Protein AF-A0A194Q8R7-F1 (afdb_monomer_lite)

Organism: Papilio xuthus (NCBI:txid66420)

pLDDT: mean 75.35, std 19.11, range [24.59, 94.5]

Radius of gyration: 17.61 Å; chains: 1; bounding box: 40×45×40 Å

InterPro domains:
  IPR001173 Glycosyltransferase 2-like [PF13632] (68-132)
  IPR027389 Beta-1,4-mannosyltransferase Bre-3/Egh [PTHR16779] (1-140)

Structure (mmCIF, N/CA/C/O backbone):
data_AF-A0A194Q8R7-F1
#
_entry.id   AF-A0A194Q8R7-F1
#
loop_
_atom_site.group_PDB
_atom_site.id
_atom_site.type_symbol
_atom_site.label_atom_id
_atom_site.label_alt_id
_atom_site.label_comp_id
_atom_site.label_asym_id
_atom_site.label_entity_id
_atom_site.label_seq_id
_atom_site.pdbx_PDB_ins_code
_atom_site.Cartn_x
_atom_site.Cartn_y
_atom_site.Cartn_z
_atom_site.occupancy
_atom_site.B_iso_or_equiv
_atom_site.auth_seq_id
_atom_site.auth_comp_id
_atom_site.auth_asym_id
_atom_site.auth_atom_id
_atom_site.pdbx_PDB_model_num
ATOM 1 N N . MET A 1 1 ? -7.062 0.663 -11.250 1.00 71.50 1 MET A N 1
ATOM 2 C CA . MET A 1 1 ? -7.832 -0.604 -11.233 1.00 71.50 1 MET A CA 1
ATOM 3 C C . MET A 1 1 ? -7.463 -1.510 -12.403 1.00 71.50 1 MET A C 1
ATOM 5 O O . MET A 1 1 ? -7.301 -2.697 -12.159 1.00 71.50 1 MET A O 1
ATOM 9 N N . ASN A 1 2 ? -7.289 -0.966 -13.615 1.00 83.25 2 ASN A N 1
ATOM 10 C CA . ASN A 1 2 ? -6.877 -1.727 -14.805 1.00 83.25 2 ASN A CA 1
ATOM 11 C C . ASN A 1 2 ? -5.644 -2.597 -14.540 1.00 83.25 2 ASN A C 1
ATOM 13 O O . ASN A 1 2 ? -5.758 -3.801 -14.675 1.00 83.25 2 ASN A O 1
ATOM 17 N N . THR A 1 3 ? -4.579 -2.046 -13.944 1.00 85.88 3 THR A N 1
ATOM 18 C CA . THR A 1 3 ? -3.357 -2.793 -13.582 1.00 85.88 3 THR A CA 1
ATOM 19 C C . THR A 1 3 ? -3.616 -4.129 -12.873 1.00 85.88 3 THR A C 1
ATOM 21 O O . THR A 1 3 ? -2.957 -5.123 -13.151 1.00 85.88 3 THR A O 1
ATOM 24 N N . CYS A 1 4 ? -4.584 -4.180 -11.952 1.00 85.62 4 CYS A N 1
ATOM 25 C CA . CYS A 1 4 ? -4.937 -5.406 -11.238 1.00 85.62 4 CYS A CA 1
ATOM 26 C C . CYS A 1 4 ? -5.648 -6.419 -12.146 1.00 85.62 4 CYS A C 1
ATOM 28 O O . CYS A 1 4 ? -5.374 -7.614 -12.084 1.00 85.62 4 CYS A O 1
ATOM 30 N N . VAL A 1 5 ? -6.565 -5.934 -12.984 1.00 86.81 5 VAL A N 1
ATOM 31 C CA . VAL A 1 5 ? -7.329 -6.749 -13.937 1.00 86.81 5 VAL A CA 1
ATOM 32 C C . VAL A 1 5 ? -6.427 -7.259 -15.062 1.00 86.81 5 VAL A C 1
ATOM 34 O O . VAL A 1 5 ? -6.519 -8.428 -15.418 1.00 86.81 5 VAL A O 1
ATOM 37 N N . ASP A 1 6 ? -5.515 -6.422 -15.554 1.00 88.75 6 ASP A N 1
ATOM 38 C CA . ASP A 1 6 ? -4.578 -6.724 -16.642 1.00 88.75 6 ASP A CA 1
ATOM 39 C C . ASP A 1 6 ? -3.570 -7.814 -16.237 1.00 88.75 6 ASP A C 1
ATOM 41 O O . ASP A 1 6 ? -3.147 -8.628 -17.055 1.00 88.75 6 ASP A O 1
ATOM 45 N N . VAL A 1 7 ? -3.237 -7.892 -14.944 1.00 85.62 7 VAL A N 1
ATOM 46 C CA . VAL A 1 7 ? -2.416 -8.970 -14.363 1.00 85.62 7 VAL A CA 1
ATOM 47 C C . VAL A 1 7 ? -3.237 -10.245 -14.078 1.00 85.62 7 VAL A C 1
ATOM 49 O O . VAL A 1 7 ? -2.673 -11.272 -13.710 1.00 85.62 7 VAL A O 1
ATOM 52 N N . GLY A 1 8 ? -4.557 -10.221 -14.295 1.00 84.25 8 GLY A N 1
ATOM 53 C CA . GLY A 1 8 ? -5.448 -11.373 -14.123 1.00 84.25 8 GLY A CA 1
ATOM 54 C C . GLY A 1 8 ? -6.002 -11.541 -12.706 1.00 84.25 8 GLY A C 1
ATOM 55 O O . GLY A 1 8 ? -6.468 -12.622 -12.353 1.00 84.25 8 GLY A O 1
ATOM 56 N N . MET A 1 9 ? -5.960 -10.501 -11.868 1.00 84.44 9 MET A N 1
ATOM 57 C CA . MET A 1 9 ? -6.501 -10.578 -10.512 1.00 84.44 9 MET A CA 1
ATOM 58 C C . MET A 1 9 ? -8.032 -10.453 -10.530 1.00 84.44 9 MET A C 1
ATOM 60 O O . MET A 1 9 ? -8.597 -9.406 -10.855 1.00 84.44 9 MET A O 1
ATOM 64 N N . GLU A 1 10 ? -8.723 -11.527 -10.152 1.00 82.69 10 GLU A N 1
ATOM 65 C CA . GLU A 1 10 ? -10.192 -11.580 -10.172 1.00 82.69 10 GLU A CA 1
ATOM 66 C C . GLU A 1 10 ? -10.820 -11.151 -8.839 1.00 82.69 10 GLU A C 1
ATOM 68 O O . GLU A 1 10 ? -11.842 -10.446 -8.822 1.00 82.69 10 GLU A O 1
ATOM 73 N N . ASN A 1 11 ? -10.158 -11.528 -7.744 1.00 84.56 11 ASN A N 1
ATOM 74 C CA . ASN A 1 11 ? -10.648 -11.427 -6.379 1.00 84.56 11 ASN A CA 1
ATOM 75 C C . ASN A 1 11 ? -9.882 -10.374 -5.581 1.00 84.56 11 ASN A C 1
ATOM 77 O O . ASN A 1 11 ? -8.953 -10.675 -4.830 1.00 84.56 11 ASN A O 1
ATOM 81 N N . PHE A 1 12 ? -10.289 -9.121 -5.756 1.00 87.94 12 PHE A N 1
ATOM 82 C CA . PHE A 1 12 ? -9.724 -8.016 -5.002 1.00 87.94 12 PHE A CA 1
ATOM 83 C C . PHE A 1 12 ? -10.737 -6.927 -4.696 1.00 87.94 12 PHE A C 1
ATOM 85 O O . PHE A 1 12 ? -11.724 -6.738 -5.416 1.00 87.94 12 PHE A O 1
ATOM 92 N N . MET A 1 13 ? -10.432 -6.170 -3.648 1.00 88.50 13 MET A N 1
ATOM 93 C CA . MET A 1 13 ? -11.155 -4.970 -3.258 1.00 88.50 13 MET A CA 1
ATOM 94 C C . MET A 1 13 ? -10.165 -3.846 -2.978 1.00 88.50 13 MET A C 1
ATOM 96 O O . MET A 1 13 ? -9.071 -4.104 -2.492 1.00 88.50 13 MET A O 1
ATOM 100 N N . ILE A 1 14 ? -10.547 -2.616 -3.298 1.00 89.56 14 ILE A N 1
ATOM 101 C CA . ILE A 1 14 ? -9.824 -1.400 -2.942 1.00 89.56 14 ILE A CA 1
ATOM 102 C C . ILE A 1 14 ? -10.677 -0.655 -1.920 1.00 89.56 14 ILE A C 1
ATOM 104 O O . ILE A 1 14 ? -11.761 -0.175 -2.248 1.00 89.56 14 ILE A O 1
ATOM 108 N N . GLU A 1 15 ? -10.204 -0.564 -0.686 1.00 89.31 15 GLU A N 1
ATOM 109 C CA . GLU A 1 15 ? -10.807 0.282 0.335 1.00 89.31 15 GLU A CA 1
ATOM 110 C C . GLU A 1 15 ? -10.061 1.608 0.397 1.00 89.31 15 GLU A C 1
ATOM 112 O O . GLU A 1 15 ? -8.843 1.626 0.521 1.00 89.31 15 GLU A O 1
ATOM 117 N N . VAL A 1 16 ? -10.796 2.708 0.316 1.00 90.62 16 VAL A N 1
ATOM 118 C CA . VAL A 1 16 ? -10.297 4.069 0.477 1.00 90.6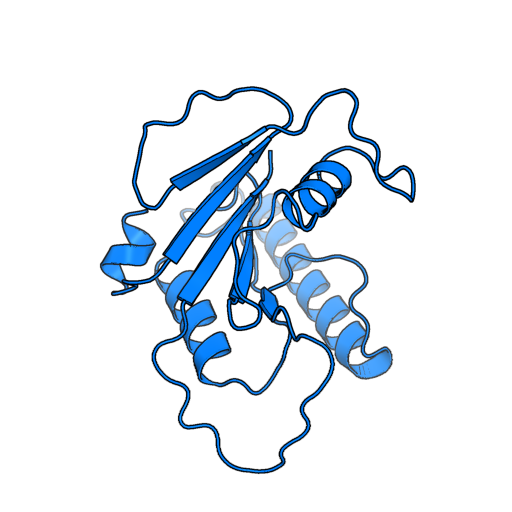2 16 VAL A CA 1
ATOM 119 C C . VAL A 1 16 ? -10.764 4.563 1.835 1.00 90.62 16 VAL A C 1
ATOM 121 O O . VAL A 1 16 ? -11.956 4.803 2.020 1.00 90.62 16 VAL A O 1
ATOM 124 N N . VAL A 1 17 ? -9.843 4.674 2.788 1.00 90.50 17 VAL A N 1
ATOM 125 C CA . VAL A 1 17 ? -10.146 5.145 4.144 1.00 90.50 17 VAL A CA 1
ATOM 126 C C . VAL A 1 17 ? -9.792 6.618 4.244 1.00 90.50 17 VAL A C 1
ATOM 128 O O . VAL A 1 17 ? -8.666 6.976 3.925 1.00 90.50 17 VAL A O 1
ATOM 131 N N . THR A 1 18 ? -10.732 7.459 4.667 1.00 90.62 18 THR A N 1
ATOM 132 C CA . THR A 1 18 ? -10.569 8.916 4.642 1.00 90.62 18 THR A CA 1
ATOM 133 C C . THR A 1 18 ? -11.295 9.603 5.794 1.00 90.62 18 THR A C 1
ATOM 135 O O . THR A 1 18 ? -12.330 9.135 6.260 1.00 90.62 18 THR A O 1
ATOM 138 N N . ASP A 1 19 ? -10.789 10.750 6.240 1.00 88.38 19 ASP A N 1
ATOM 139 C CA . ASP A 1 19 ? -11.469 11.600 7.227 1.00 88.38 19 ASP A CA 1
ATOM 140 C C . ASP A 1 19 ? -12.630 12.419 6.643 1.00 88.38 19 ASP A C 1
ATOM 142 O O . ASP A 1 19 ? -13.468 12.936 7.385 1.00 88.38 19 ASP A O 1
ATOM 146 N N . LYS A 1 20 ? -12.683 12.583 5.317 1.00 89.56 20 LYS A N 1
ATOM 147 C CA . LYS A 1 20 ? -13.685 13.410 4.635 1.00 89.56 20 LYS A CA 1
ATOM 148 C C . LYS A 1 20 ? -14.313 12.639 3.494 1.00 89.56 20 LYS A C 1
ATOM 150 O O . LYS A 1 20 ? -13.638 11.895 2.808 1.00 89.56 20 LYS A O 1
ATOM 155 N N . VAL A 1 21 ? -15.590 12.884 3.232 1.00 91.25 21 VAL A N 1
ATOM 156 C CA . VAL A 1 21 ? -16.271 12.275 2.086 1.00 91.25 21 VAL A CA 1
ATOM 157 C C . VAL A 1 21 ? -15.626 12.765 0.782 1.00 91.25 21 VAL A C 1
ATOM 159 O O . VAL A 1 21 ? -15.624 13.964 0.503 1.00 91.25 21 VAL A O 1
ATOM 162 N N . ILE A 1 22 ? -15.106 11.833 -0.015 1.00 89.06 22 ILE A N 1
ATOM 163 C CA . ILE A 1 22 ? -14.512 12.058 -1.342 1.00 89.06 22 ILE A CA 1
ATOM 164 C C . ILE A 1 22 ? -15.563 11.823 -2.440 1.00 89.06 22 ILE A C 1
ATOM 166 O O . ILE A 1 22 ? -15.448 12.379 -3.530 1.00 89.06 22 ILE A O 1
ATOM 170 N N . SER A 1 23 ? -16.638 11.079 -2.140 1.00 90.31 23 SER A N 1
ATOM 171 C CA . SER A 1 23 ? -17.714 10.736 -3.087 1.00 90.31 23 SER A CA 1
ATOM 172 C C . SER A 1 23 ? -17.201 9.918 -4.272 1.00 90.31 23 SER A C 1
ATOM 174 O O . SER A 1 23 ? -17.375 10.288 -5.437 1.00 90.31 23 SER A O 1
ATOM 176 N N . LEU A 1 24 ? -16.553 8.790 -3.976 1.00 87.06 24 LEU A N 1
ATOM 177 C CA . LEU A 1 24 ? -15.999 7.927 -5.015 1.00 87.06 24 LEU A CA 1
ATOM 178 C C . LEU A 1 24 ? -17.102 7.319 -5.903 1.00 87.06 24 LEU A C 1
ATOM 180 O O . LEU A 1 24 ? -18.186 6.978 -5.414 1.00 87.06 24 LEU A O 1
ATOM 184 N N . PRO A 1 25 ? -16.843 7.121 -7.213 1.00 86.81 25 PRO A N 1
ATOM 185 C CA . PRO A 1 25 ? -17.774 6.429 -8.094 1.00 86.81 25 PRO A CA 1
ATOM 186 C C . PRO A 1 25 ? -18.118 5.041 -7.550 1.00 86.81 25 PRO A C 1
ATOM 188 O O . PRO A 1 25 ? -17.232 4.259 -7.197 1.00 86.81 25 PRO A O 1
ATOM 191 N N . LYS A 1 26 ? -19.414 4.710 -7.516 1.00 84.81 26 LYS A N 1
ATOM 192 C CA . LYS A 1 26 ? -19.867 3.398 -7.044 1.00 84.81 26 LYS A CA 1
ATOM 193 C C . LYS A 1 26 ? -19.309 2.306 -7.949 1.00 84.81 26 LYS A C 1
ATOM 195 O O . LYS A 1 26 ? -19.657 2.224 -9.125 1.00 84.81 26 LYS A O 1
ATOM 200 N N . HIS A 1 27 ? -18.480 1.438 -7.383 1.00 88.00 27 HIS A N 1
ATOM 201 C CA . HIS A 1 27 ? -17.900 0.309 -8.090 1.00 88.00 27 HIS A CA 1
ATOM 202 C C . HIS A 1 27 ? -17.848 -0.908 -7.165 1.00 88.00 27 HIS A C 1
ATOM 204 O O . HIS A 1 27 ? -17.475 -0.788 -6.006 1.00 88.00 27 HIS A O 1
ATOM 210 N N . ARG A 1 28 ? -18.172 -2.107 -7.667 1.00 86.69 28 ARG A N 1
ATOM 211 C CA . ARG A 1 28 ? -18.270 -3.328 -6.834 1.00 86.69 28 ARG A CA 1
ATOM 212 C C . ARG A 1 28 ? -16.976 -3.670 -6.080 1.00 86.69 28 ARG A C 1
ATOM 214 O O . ARG A 1 28 ? -17.019 -4.294 -5.031 1.00 86.69 28 ARG A O 1
ATOM 221 N N . ARG A 1 29 ? -15.831 -3.294 -6.650 1.00 87.56 29 ARG A N 1
ATOM 222 C CA . ARG A 1 29 ? -14.487 -3.527 -6.091 1.00 87.56 29 ARG A CA 1
ATOM 223 C C . ARG A 1 29 ? -13.892 -2.314 -5.365 1.00 87.56 29 ARG A C 1
ATOM 225 O O . ARG A 1 29 ? -12.716 -2.364 -5.034 1.00 87.56 29 ARG A O 1
ATOM 232 N N . VAL A 1 30 ? -14.638 -1.221 -5.186 1.00 89.75 30 VAL A N 1
ATOM 233 C CA . VAL A 1 30 ? -14.160 -0.025 -4.469 1.00 89.75 30 VAL A CA 1
ATOM 234 C C . VAL A 1 30 ? -15.114 0.281 -3.334 1.00 89.75 30 VAL A C 1
ATOM 236 O O . VAL A 1 30 ? -16.325 0.347 -3.536 1.00 89.75 30 VAL A O 1
ATOM 239 N N . ARG A 1 31 ? -14.558 0.493 -2.149 1.00 90.06 31 ARG A N 1
ATOM 240 C CA . ARG A 1 31 ? -15.302 0.881 -0.960 1.00 90.06 31 ARG A CA 1
ATOM 241 C C . ARG A 1 31 ? -14.683 2.137 -0.374 1.00 90.06 31 ARG A C 1
ATOM 243 O O . ARG A 1 31 ? -13.488 2.174 -0.126 1.00 90.06 31 ARG A O 1
ATOM 250 N N . GLU A 1 32 ? -15.505 3.144 -0.131 1.00 92.50 32 GLU A N 1
ATOM 251 C CA . GLU A 1 32 ? -15.119 4.329 0.632 1.00 92.50 32 GLU A CA 1
ATOM 252 C C . GLU A 1 32 ? -15.469 4.101 2.109 1.00 92.50 32 GLU A C 1
ATOM 254 O O . GLU A 1 32 ? -16.583 3.679 2.426 1.00 92.50 32 GLU A O 1
ATOM 259 N N . VAL A 1 33 ? -14.517 4.349 3.008 1.00 92.25 33 VAL A N 1
ATOM 260 C CA . VAL A 1 33 ? -14.673 4.236 4.461 1.00 92.25 33 VAL A CA 1
ATOM 261 C C . VAL A 1 33 ? -14.345 5.585 5.075 1.00 92.25 33 VAL A C 1
ATOM 263 O O . VAL A 1 33 ? -13.192 6.006 5.087 1.00 92.25 33 VAL A O 1
ATOM 266 N N . VAL A 1 34 ? -15.364 6.260 5.596 1.00 94.12 34 VAL A N 1
ATOM 267 C CA . VAL A 1 34 ? -15.196 7.575 6.216 1.00 94.12 34 VAL A CA 1
ATOM 268 C C . VAL A 1 34 ? -15.009 7.402 7.715 1.00 94.12 34 VAL A C 1
ATOM 270 O O . VAL A 1 34 ? -15.835 6.764 8.366 1.00 94.12 34 VAL A O 1
ATOM 273 N N . VAL A 1 35 ? -13.932 7.959 8.261 1.00 93.25 35 VAL A N 1
ATOM 274 C CA . VAL A 1 35 ? -13.626 7.890 9.690 1.00 93.25 35 VAL A CA 1
ATOM 275 C C . VAL A 1 35 ? -14.449 8.952 10.436 1.00 93.25 35 VAL A C 1
ATOM 277 O O . VAL A 1 35 ? -14.239 10.146 10.210 1.00 93.25 35 VAL A O 1
ATOM 280 N N . PRO A 1 36 ? -15.355 8.573 11.357 1.00 94.50 36 PRO A N 1
ATOM 281 C CA . PRO A 1 36 ? -16.181 9.527 12.097 1.00 94.50 36 PRO A CA 1
ATOM 282 C C . PRO A 1 36 ? -15.326 10.479 12.930 1.00 94.50 36 PRO A C 1
ATOM 284 O O . PRO A 1 36 ? -14.407 10.025 13.611 1.00 94.50 36 PRO A O 1
ATOM 287 N N . SER A 1 37 ? -15.636 11.777 12.950 1.00 91.81 37 SER A N 1
ATOM 288 C CA . SER A 1 37 ? -14.887 12.789 13.718 1.00 91.81 37 SER A CA 1
ATOM 289 C C . SER A 1 37 ? -14.756 12.453 15.206 1.00 91.81 37 SER A C 1
ATOM 291 O O . SER A 1 37 ? -13.758 12.791 15.840 1.00 91.81 37 SER A O 1
ATOM 293 N N . GLU A 1 38 ? -15.737 11.743 15.756 1.00 93.75 38 GLU A N 1
ATOM 294 C CA . GLU A 1 38 ? -15.812 11.342 17.159 1.00 93.75 38 GLU A CA 1
ATOM 295 C C . GLU A 1 38 ? -14.942 10.117 17.463 1.00 93.75 38 GLU A C 1
ATOM 297 O O . GLU A 1 38 ? -14.616 9.869 18.627 1.00 93.75 38 GLU A O 1
ATOM 302 N N . TYR A 1 39 ? -14.547 9.353 16.438 1.00 93.44 39 TYR A N 1
ATOM 303 C CA . TYR A 1 39 ? -13.738 8.156 16.612 1.00 93.44 39 TYR A CA 1
ATOM 304 C C . TYR A 1 39 ? -12.349 8.507 17.152 1.00 93.44 39 TYR A C 1
ATOM 306 O O . TYR A 1 39 ? -11.604 9.305 16.569 1.00 93.44 39 TYR A O 1
ATOM 314 N N . LYS A 1 40 ? -11.982 7.854 18.256 1.00 92.31 40 LYS A N 1
ATOM 315 C CA . LYS A 1 40 ? -10.671 7.960 18.894 1.00 92.31 40 LYS A CA 1
ATOM 316 C C . LYS A 1 40 ? -10.090 6.570 19.081 1.00 92.31 40 LYS A C 1
ATOM 318 O O . LYS A 1 40 ? -10.735 5.684 19.635 1.00 92.31 40 LYS A O 1
ATOM 323 N N . THR A 1 41 ? -8.844 6.403 18.657 1.00 90.69 41 THR A N 1
ATOM 324 C CA . THR A 1 41 ? -8.100 5.168 18.903 1.00 90.69 41 THR A CA 1
ATOM 325 C C . THR A 1 41 ? -7.781 5.030 20.393 1.00 90.69 41 THR A C 1
ATOM 327 O O . THR A 1 41 ? -7.600 6.023 21.101 1.00 90.69 41 THR A O 1
ATOM 330 N N . LYS A 1 42 ? -7.643 3.788 20.873 1.00 88.19 42 LYS A N 1
ATOM 331 C CA . LYS A 1 42 ? -7.309 3.489 22.280 1.00 88.19 42 LYS A CA 1
ATOM 332 C C . LYS A 1 42 ? -5.995 4.134 22.739 1.00 88.19 42 LYS A C 1
ATOM 334 O O . LYS A 1 42 ? -5.839 4.439 23.915 1.00 88.19 42 LYS A O 1
ATOM 339 N N . THR A 1 43 ? -5.056 4.328 21.816 1.00 87.25 43 THR A N 1
ATOM 340 C CA . THR A 1 43 ? -3.725 4.896 22.072 1.00 87.25 43 THR A CA 1
ATOM 341 C C . THR A 1 43 ? -3.634 6.396 21.789 1.00 87.25 43 THR A C 1
ATOM 343 O O . THR A 1 43 ? -2.585 6.985 22.031 1.00 87.25 43 THR A O 1
ATOM 346 N N . GLY A 1 44 ? -4.692 7.025 21.266 1.00 87.38 44 GLY A N 1
ATOM 347 C CA . GLY A 1 44 ? -4.652 8.428 20.844 1.00 87.38 44 GLY A CA 1
ATOM 348 C C . GLY A 1 44 ? -3.856 8.674 19.557 1.00 87.38 44 GLY A C 1
ATOM 349 O O . GLY A 1 44 ? -3.464 9.806 19.292 1.00 87.38 44 GLY A O 1
ATOM 350 N N . ALA A 1 45 ? -3.615 7.636 18.751 1.00 86.06 45 ALA A N 1
ATOM 351 C CA . ALA A 1 45 ? -3.058 7.768 17.411 1.00 86.06 45 ALA A CA 1
ATOM 352 C C . ALA A 1 45 ? -3.919 8.700 16.539 1.00 86.06 45 ALA A C 1
ATOM 354 O O . ALA A 1 45 ? -5.152 8.650 16.594 1.00 86.06 45 ALA A O 1
ATOM 355 N N . LEU A 1 46 ? -3.245 9.522 15.732 1.00 85.81 46 LEU A N 1
ATOM 356 C CA . LEU A 1 46 ? -3.827 10.564 14.884 1.00 85.81 46 LEU A CA 1
ATOM 357 C C . LEU A 1 46 ? -3.566 10.278 13.396 1.00 85.81 46 LEU A C 1
ATOM 359 O O . LEU A 1 46 ? -2.739 9.428 13.056 1.00 85.81 46 LEU A O 1
ATOM 363 N N . PHE A 1 47 ? -4.251 11.020 12.521 1.00 86.19 47 PHE A N 1
ATOM 364 C CA . PHE A 1 47 ? -4.041 11.023 11.064 1.00 86.19 47 PHE A CA 1
ATOM 365 C C . PHE A 1 47 ? -4.122 9.614 10.440 1.00 86.19 47 PHE A C 1
ATOM 367 O O . PHE A 1 47 ? -5.029 8.850 10.772 1.00 86.19 47 PHE A O 1
ATOM 374 N N . LYS A 1 48 ? -3.158 9.237 9.585 1.00 83.19 48 LYS A N 1
ATOM 375 C CA . LYS A 1 48 ? -3.110 7.938 8.887 1.00 83.19 48 LYS A CA 1
ATOM 376 C C . LYS A 1 48 ? -3.246 6.749 9.843 1.00 83.19 48 LYS A C 1
ATOM 378 O O . LYS A 1 48 ? -3.995 5.816 9.575 1.00 83.19 48 LYS A O 1
ATOM 383 N N . SER A 1 49 ? -2.606 6.809 11.011 1.00 85.06 49 SER A N 1
ATOM 384 C CA . SER A 1 49 ? -2.692 5.744 12.018 1.00 85.06 49 SER A CA 1
ATOM 385 C C . SER A 1 49 ? -4.094 5.607 12.620 1.00 85.06 49 SER A C 1
ATOM 387 O O . SER A 1 49 ? -4.509 4.502 12.964 1.00 85.06 49 SER A O 1
ATOM 389 N N . ARG A 1 50 ? -4.844 6.712 12.736 1.00 87.75 50 ARG A N 1
ATOM 390 C CA . ARG A 1 50 ? -6.247 6.696 13.174 1.00 87.75 50 ARG A CA 1
ATOM 391 C C . ARG A 1 50 ? -7.142 6.043 12.127 1.00 87.75 50 ARG A C 1
ATOM 393 O O . ARG A 1 50 ? -7.945 5.188 12.489 1.00 87.75 50 ARG A O 1
ATOM 400 N N . ALA A 1 51 ? -6.974 6.409 10.859 1.00 87.19 51 ALA A N 1
ATOM 401 C CA . ALA A 1 51 ? -7.703 5.804 9.747 1.00 87.19 51 ALA A CA 1
ATOM 402 C C . ALA A 1 51 ? -7.408 4.298 9.626 1.00 87.19 51 ALA A C 1
ATOM 404 O O . ALA A 1 51 ? -8.327 3.485 9.524 1.00 87.19 51 ALA A O 1
ATOM 405 N N . LEU A 1 52 ? -6.130 3.921 9.734 1.00 84.69 52 LEU A N 1
ATOM 406 C CA . LEU A 1 52 ? -5.679 2.533 9.704 1.00 84.69 52 LEU A CA 1
ATOM 407 C C . LEU A 1 52 ? -6.284 1.698 10.833 1.00 84.69 52 LEU A C 1
ATOM 409 O O . LEU A 1 52 ? -6.715 0.573 10.606 1.00 84.69 52 LEU A O 1
ATOM 413 N N . GLN A 1 53 ? -6.323 2.241 12.047 1.00 88.12 53 GLN A N 1
ATOM 414 C CA . GLN A 1 53 ? -6.939 1.542 13.166 1.00 88.12 53 GLN A CA 1
ATOM 415 C C . GLN A 1 53 ? -8.457 1.422 12.974 1.00 88.12 53 GLN A C 1
ATOM 417 O O . GLN A 1 53 ? -9.000 0.342 13.182 1.00 88.12 53 GLN A O 1
ATOM 422 N N . TYR A 1 54 ? -9.129 2.488 12.525 1.00 89.00 54 TYR A N 1
ATOM 423 C CA . TYR A 1 54 ? -10.580 2.487 12.329 1.00 89.00 54 TYR A CA 1
ATOM 424 C C . TYR A 1 54 ? -11.041 1.413 11.340 1.00 89.00 54 TYR A C 1
ATOM 426 O O . TYR A 1 54 ? -12.001 0.694 11.599 1.00 89.00 54 TYR A O 1
ATOM 434 N N . CYS A 1 55 ? -10.335 1.250 10.218 1.00 88.00 55 CYS A N 1
ATOM 435 C CA . CYS A 1 55 ? -10.707 0.262 9.204 1.00 88.00 55 CYS A CA 1
ATOM 436 C C . CYS A 1 55 ? -10.439 -1.196 9.620 1.00 88.00 55 CYS A C 1
ATOM 438 O O . CYS A 1 55 ? -10.767 -2.115 8.863 1.00 88.00 55 CYS A O 1
ATOM 440 N N . LEU A 1 56 ? -9.809 -1.404 10.780 1.00 86.44 56 LEU A N 1
ATOM 441 C CA . LEU A 1 56 ? -9.547 -2.707 11.383 1.00 86.44 56 LEU A CA 1
ATOM 442 C C . LEU A 1 56 ? -10.472 -3.010 12.572 1.00 86.44 56 LEU A C 1
ATOM 444 O O . LEU A 1 56 ? -10.393 -4.122 13.089 1.00 86.44 56 LEU A O 1
ATOM 448 N N . GLU A 1 57 ? -11.327 -2.074 12.998 1.00 88.06 57 GLU A N 1
ATOM 449 C CA . GLU A 1 57 ? -12.336 -2.334 14.034 1.00 88.06 57 GLU A CA 1
ATOM 450 C C . GLU A 1 57 ? -13.363 -3.370 13.538 1.00 88.06 57 GLU A C 1
ATOM 452 O O . GLU A 1 57 ? -13.709 -3.397 12.352 1.00 88.06 57 GLU A O 1
ATOM 457 N N . ASP A 1 58 ? -13.838 -4.232 14.440 1.00 86.12 58 ASP A N 1
ATOM 458 C CA . ASP A 1 58 ? -14.651 -5.416 14.109 1.00 86.12 58 ASP A CA 1
ATOM 459 C C . ASP A 1 58 ? -15.972 -5.061 13.401 1.00 86.12 58 ASP A C 1
ATOM 461 O O . ASP A 1 58 ? -16.458 -5.805 12.554 1.00 86.12 58 ASP A O 1
ATOM 465 N N . ASP A 1 59 ? -16.534 -3.900 13.720 1.00 88.75 59 ASP A N 1
ATOM 466 C CA . ASP A 1 59 ? -17.766 -3.339 13.167 1.00 88.75 59 ASP A CA 1
ATOM 467 C C . ASP A 1 59 ? -17.582 -2.649 11.800 1.00 88.75 59 ASP A C 1
ATOM 469 O O . ASP A 1 59 ? -18.561 -2.385 11.097 1.00 88.75 59 ASP A O 1
ATOM 473 N N . VAL A 1 60 ? -16.338 -2.392 11.383 1.00 89.62 60 VAL A N 1
ATOM 474 C CA . VAL A 1 60 ? -16.003 -1.695 10.126 1.00 89.62 60 VAL A CA 1
ATOM 475 C C . VAL A 1 60 ? -15.331 -2.622 9.115 1.00 89.62 60 VAL A C 1
ATOM 477 O O . VAL A 1 60 ? -15.496 -2.446 7.897 1.00 89.62 60 VAL A O 1
ATOM 480 N N . ASN A 1 61 ? -14.538 -3.570 9.611 1.00 87.19 61 ASN A N 1
ATOM 481 C CA . ASN A 1 61 ? -13.743 -4.484 8.814 1.00 87.19 61 ASN A CA 1
ATOM 482 C C . ASN A 1 61 ? -14.614 -5.574 8.179 1.00 87.19 61 ASN A C 1
ATOM 484 O O . ASN A 1 61 ? -15.378 -6.259 8.849 1.00 87.19 61 ASN A O 1
ATOM 488 N N . ILE A 1 62 ? -14.448 -5.767 6.873 1.00 86.12 62 ILE A N 1
ATOM 489 C CA . ILE A 1 62 ? -15.196 -6.754 6.081 1.00 86.12 62 ILE A CA 1
ATOM 490 C C . ILE A 1 62 ? -14.310 -7.891 5.558 1.00 86.12 62 ILE A C 1
ATOM 492 O O . ILE A 1 62 ? -14.799 -8.767 4.848 1.00 86.12 62 ILE A O 1
ATOM 496 N N . LEU A 1 63 ? -13.012 -7.859 5.872 1.00 83.56 63 LEU A N 1
ATOM 497 C CA . LEU A 1 63 ? -12.038 -8.837 5.397 1.00 83.56 63 LEU A CA 1
ATOM 498 C C . LEU A 1 63 ? -12.032 -10.092 6.274 1.00 83.56 63 LEU A C 1
ATOM 500 O O . LEU A 1 63 ? -12.035 -10.012 7.513 1.00 83.56 63 LEU A O 1
ATOM 504 N N . ALA A 1 64 ? -11.972 -11.246 5.614 1.00 82.69 64 ALA A N 1
ATOM 505 C CA . ALA A 1 64 ? -11.807 -12.541 6.253 1.00 82.69 64 ALA A CA 1
ATOM 506 C C . ALA A 1 64 ? -10.390 -12.696 6.826 1.00 82.69 64 ALA A C 1
ATOM 508 O O . ALA A 1 64 ? -9.457 -11.983 6.458 1.00 82.69 64 ALA A O 1
ATOM 509 N N . ASP A 1 65 ? -10.219 -13.655 7.734 1.00 80.38 65 ASP A N 1
ATOM 510 C CA . ASP A 1 65 ? -8.927 -13.919 8.386 1.00 80.38 65 ASP A CA 1
ATOM 511 C C . ASP A 1 65 ? -7.868 -14.474 7.413 1.00 80.38 65 ASP A C 1
ATOM 513 O O . ASP A 1 65 ? -6.669 -14.377 7.653 1.00 80.38 65 ASP A O 1
ATOM 517 N N . THR A 1 66 ? -8.304 -14.999 6.269 1.00 79.62 66 THR A N 1
ATOM 518 C CA . THR A 1 66 ? -7.434 -15.496 5.194 1.00 79.62 66 THR A CA 1
ATOM 519 C C . THR A 1 66 ? -7.075 -14.435 4.155 1.00 79.62 66 THR A C 1
ATOM 521 O O . THR A 1 66 ? -6.344 -14.732 3.215 1.00 79.62 66 THR A O 1
ATOM 524 N N . ASP A 1 67 ? -7.624 -13.223 4.262 1.00 83.75 67 ASP A N 1
ATOM 525 C CA . ASP A 1 67 ? -7.397 -12.181 3.265 1.00 83.75 67 ASP A CA 1
ATOM 526 C C . ASP A 1 67 ? -6.072 -11.451 3.526 1.00 83.75 67 ASP A C 1
ATOM 528 O O . ASP A 1 67 ? -5.705 -11.136 4.664 1.00 83.75 67 ASP A O 1
ATOM 532 N N . TRP A 1 68 ? -5.375 -11.120 2.439 1.00 83.56 68 TRP A N 1
ATOM 533 C CA . TRP A 1 68 ? -4.157 -10.315 2.481 1.00 83.56 68 TRP A CA 1
ATOM 534 C C . TRP A 1 68 ? -4.483 -8.832 2.390 1.00 83.56 68 TRP A C 1
ATOM 536 O O . TRP A 1 68 ? -5.224 -8.420 1.501 1.00 83.56 68 TRP A O 1
ATOM 546 N N . ILE A 1 69 ? -3.897 -8.024 3.276 1.00 86.00 69 ILE A N 1
ATOM 547 C CA . ILE A 1 69 ? -4.059 -6.566 3.262 1.00 86.00 69 ILE A CA 1
ATOM 548 C C . ILE A 1 69 ? -2.815 -5.921 2.679 1.00 86.00 69 ILE A C 1
ATOM 550 O O . ILE A 1 69 ? -1.749 -6.073 3.259 1.00 86.00 69 ILE A O 1
ATOM 554 N N . VAL A 1 70 ? -2.954 -5.155 1.598 1.00 87.94 70 VAL A N 1
ATOM 555 C CA . VAL A 1 70 ? -1.894 -4.289 1.061 1.00 87.94 70 VAL A CA 1
ATOM 556 C C . VAL A 1 70 ? -2.159 -2.851 1.474 1.00 87.94 70 VAL A C 1
ATOM 558 O O . VAL A 1 70 ? -3.158 -2.273 1.051 1.00 87.94 70 VAL A O 1
ATOM 561 N N . HIS A 1 71 ? -1.274 -2.257 2.270 1.00 85.88 71 HIS A N 1
ATOM 562 C CA . HIS A 1 71 ? -1.347 -0.827 2.569 1.00 85.88 71 HIS A CA 1
ATOM 563 C C . HIS A 1 71 ? -0.752 -0.004 1.423 1.00 85.88 71 HIS A C 1
ATOM 565 O O . HIS A 1 71 ? 0.326 -0.317 0.936 1.00 85.88 71 HIS A O 1
ATOM 571 N N . LEU A 1 72 ? -1.438 1.041 0.978 1.00 85.31 72 LEU A N 1
ATOM 572 C CA . LEU A 1 72 ? -0.943 1.948 -0.056 1.00 85.31 72 LEU A CA 1
ATOM 573 C C . LEU A 1 72 ? -1.163 3.390 0.373 1.00 85.31 72 LEU A C 1
ATOM 575 O O . LEU A 1 72 ? -2.187 3.701 0.986 1.00 85.31 72 LEU A O 1
ATOM 579 N N . ASP A 1 73 ? -0.206 4.243 0.021 1.00 83.00 73 ASP A N 1
ATOM 580 C CA . ASP A 1 73 ? -0.328 5.686 0.220 1.00 83.00 73 ASP A CA 1
ATOM 581 C C . ASP A 1 73 ? -1.088 6.345 -0.933 1.00 83.00 73 ASP A C 1
ATOM 583 O O . ASP A 1 73 ? -1.170 5.776 -2.028 1.00 83.00 73 ASP A O 1
ATOM 587 N N . GLU A 1 74 ? -1.643 7.534 -0.695 1.00 77.44 74 GLU A N 1
ATOM 588 C CA . GLU A 1 74 ? -2.493 8.268 -1.639 1.00 77.44 74 GLU A CA 1
ATOM 589 C C . GLU A 1 74 ? -1.815 8.554 -2.988 1.00 77.44 74 GLU A C 1
ATOM 591 O O . GLU A 1 74 ? -2.469 8.576 -4.033 1.00 77.44 74 GLU A O 1
ATOM 596 N N . GLU A 1 75 ? -0.498 8.733 -2.981 1.00 78.44 75 GLU A N 1
ATOM 597 C CA . GLU A 1 75 ? 0.329 9.014 -4.149 1.00 78.44 75 GLU A CA 1
ATOM 598 C C . GLU A 1 75 ? 0.935 7.755 -4.788 1.00 78.44 75 GLU A C 1
ATOM 600 O O . GLU A 1 75 ? 1.613 7.839 -5.815 1.00 78.44 75 GLU A O 1
ATOM 605 N N . THR A 1 76 ? 0.723 6.576 -4.194 1.00 83.38 76 THR A N 1
ATOM 606 C CA . THR A 1 76 ? 1.376 5.347 -4.651 1.00 83.38 76 THR A CA 1
ATOM 607 C C . THR A 1 76 ? 0.712 4.809 -5.916 1.00 83.38 76 THR A C 1
ATOM 609 O O . THR A 1 76 ? -0.445 4.386 -5.918 1.00 83.38 76 THR A O 1
ATOM 612 N N . LEU A 1 77 ? 1.487 4.730 -6.998 1.00 84.75 77 LEU A N 1
ATOM 613 C CA . LEU A 1 77 ? 1.065 4.102 -8.246 1.00 84.75 77 LEU A CA 1
ATOM 614 C C . LEU A 1 77 ? 1.514 2.639 -8.301 1.00 84.75 77 LEU A C 1
ATOM 616 O O . LEU A 1 77 ? 2.696 2.319 -8.176 1.00 84.75 77 LEU A O 1
ATOM 620 N N . LEU A 1 78 ? 0.561 1.737 -8.535 1.00 85.88 78 LEU A N 1
ATOM 621 C CA . LEU A 1 78 ? 0.858 0.329 -8.780 1.00 85.88 78 LEU A CA 1
ATOM 622 C C . LEU A 1 78 ? 1.260 0.108 -10.239 1.00 85.88 78 LEU A C 1
ATOM 624 O O . LEU A 1 78 ? 0.544 0.503 -11.160 1.00 85.88 78 LEU A O 1
ATOM 628 N N . THR A 1 79 ? 2.362 -0.610 -10.436 1.00 87.94 79 THR A N 1
ATOM 629 C CA . THR A 1 79 ? 2.767 -1.139 -11.741 1.00 87.94 79 THR A CA 1
ATOM 630 C C . THR A 1 79 ? 2.309 -2.589 -11.864 1.00 87.94 79 THR A C 1
ATOM 632 O O . THR A 1 79 ? 2.082 -3.270 -10.864 1.00 87.94 79 THR A O 1
ATOM 635 N N . GLU A 1 80 ? 2.199 -3.116 -13.083 1.00 89.12 80 GLU A N 1
ATOM 636 C CA . GLU A 1 80 ? 1.871 -4.538 -13.251 1.00 89.12 80 GLU A CA 1
ATOM 637 C C . GLU A 1 80 ? 2.891 -5.444 -12.550 1.00 89.12 80 GLU A C 1
ATOM 639 O O . GLU A 1 80 ? 2.533 -6.451 -11.943 1.00 89.12 80 GLU A O 1
ATOM 644 N N . ASN A 1 81 ? 4.170 -5.063 -12.592 1.00 88.75 81 ASN A N 1
ATOM 645 C CA . ASN A 1 81 ? 5.242 -5.814 -11.952 1.00 88.75 8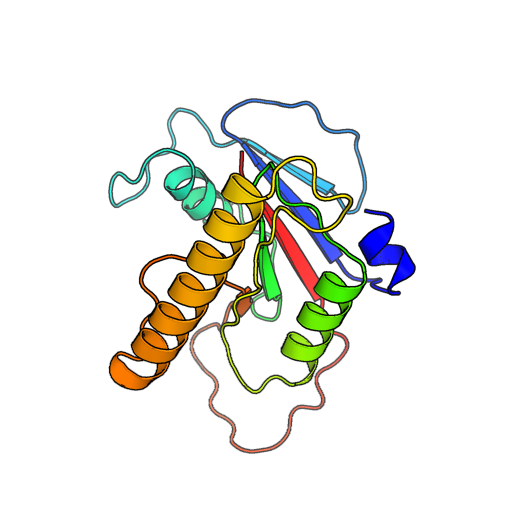1 ASN A CA 1
ATOM 646 C C . ASN A 1 81 ? 5.138 -5.781 -10.424 1.00 88.75 81 ASN A C 1
ATOM 648 O O . ASN A 1 81 ? 5.414 -6.799 -9.792 1.00 88.75 81 ASN A O 1
ATOM 652 N N . SER A 1 82 ? 4.699 -4.667 -9.823 1.00 88.38 82 SER A N 1
ATOM 653 C CA . SER A 1 82 ? 4.471 -4.628 -8.375 1.00 88.38 82 SER A CA 1
ATOM 654 C C . SER A 1 82 ? 3.300 -5.523 -7.971 1.00 88.38 82 SER A C 1
ATOM 656 O O . SER A 1 82 ? 3.423 -6.269 -7.002 1.00 88.38 82 SER A O 1
ATOM 658 N N . VAL A 1 83 ? 2.212 -5.549 -8.750 1.00 88.69 83 VAL A N 1
ATOM 659 C CA . VAL A 1 83 ? 1.081 -6.466 -8.515 1.00 88.69 83 VAL A CA 1
ATOM 660 C C . VAL A 1 83 ? 1.511 -7.929 -8.665 1.00 88.69 83 VAL A C 1
ATOM 662 O O . VAL A 1 83 ? 1.232 -8.735 -7.780 1.00 88.69 83 VAL A O 1
ATOM 665 N N . ARG A 1 84 ? 2.258 -8.280 -9.722 1.00 89.19 84 ARG A N 1
ATOM 666 C CA . ARG A 1 84 ? 2.834 -9.630 -9.893 1.00 89.19 84 ARG A CA 1
ATOM 667 C C . ARG A 1 84 ? 3.738 -10.013 -8.720 1.00 89.19 84 ARG A C 1
ATOM 669 O O . ARG A 1 84 ? 3.680 -11.143 -8.251 1.00 89.19 84 ARG A O 1
ATOM 676 N N . GLY A 1 85 ? 4.548 -9.076 -8.226 1.00 88.19 85 GLY A N 1
ATOM 677 C CA . GLY A 1 85 ? 5.401 -9.279 -7.056 1.00 88.19 85 GLY A CA 1
ATOM 678 C C . GLY A 1 85 ? 4.606 -9.580 -5.785 1.00 88.19 85 GLY A C 1
ATOM 679 O O . GLY A 1 85 ? 4.943 -10.522 -5.071 1.00 88.19 85 GLY A O 1
ATOM 680 N N . ILE A 1 86 ? 3.523 -8.834 -5.540 1.00 87.75 86 ILE A N 1
ATOM 681 C CA . ILE A 1 86 ? 2.605 -9.077 -4.416 1.00 87.75 86 ILE A CA 1
ATOM 682 C C . ILE A 1 86 ? 1.972 -10.465 -4.537 1.00 87.75 86 ILE A C 1
ATOM 684 O O . ILE A 1 86 ? 2.019 -11.234 -3.584 1.00 87.75 86 ILE A O 1
ATOM 688 N N . LEU A 1 87 ? 1.433 -10.812 -5.709 1.00 88.06 87 LEU A N 1
ATOM 689 C CA . LEU A 1 87 ? 0.821 -12.124 -5.940 1.00 88.06 87 LEU A CA 1
ATOM 690 C C . LEU A 1 87 ? 1.825 -13.258 -5.733 1.00 88.06 87 LEU A C 1
ATOM 692 O O . LEU A 1 87 ? 1.516 -14.231 -5.057 1.00 88.06 87 LEU A O 1
ATOM 696 N N . ASN A 1 88 ? 3.046 -13.117 -6.251 1.00 88.56 88 ASN A N 1
ATOM 697 C CA . ASN A 1 88 ? 4.100 -14.096 -6.020 1.00 88.56 88 ASN A CA 1
ATOM 698 C C . ASN A 1 88 ? 4.398 -14.242 -4.526 1.00 88.56 88 ASN A C 1
ATOM 700 O O . ASN A 1 88 ? 4.468 -15.366 -4.046 1.00 88.56 88 ASN A O 1
ATOM 704 N N . PHE A 1 89 ? 4.542 -13.141 -3.786 1.00 85.88 89 PHE A N 1
ATOM 705 C CA . PHE A 1 89 ? 4.775 -13.185 -2.342 1.00 85.88 89 PHE A CA 1
ATOM 706 C C . PHE A 1 89 ? 3.659 -13.941 -1.604 1.00 85.88 89 PHE A C 1
ATOM 708 O O . PHE A 1 89 ? 3.951 -14.853 -0.832 1.00 85.88 89 PHE A O 1
ATOM 715 N N . VAL A 1 90 ? 2.402 -13.604 -1.906 1.00 85.12 90 VAL A N 1
ATOM 716 C CA . VAL A 1 90 ? 1.206 -14.245 -1.345 1.00 85.12 90 VAL A CA 1
ATOM 717 C C . VAL A 1 90 ? 1.197 -15.744 -1.658 1.00 85.12 90 VAL A C 1
ATOM 719 O O . VAL A 1 90 ? 1.180 -16.558 -0.741 1.00 85.12 90 VAL A O 1
ATOM 722 N N . PHE A 1 91 ? 1.343 -16.124 -2.931 1.00 84.25 91 PHE A N 1
ATOM 723 C CA . PHE A 1 91 ? 1.321 -17.529 -3.351 1.00 84.25 91 PHE A CA 1
ATOM 724 C C . PHE A 1 91 ? 2.489 -18.364 -2.816 1.00 84.25 91 PHE A C 1
ATOM 726 O O . PHE A 1 91 ? 2.351 -19.578 -2.681 1.00 84.25 91 PHE A O 1
ATOM 733 N N . HIS A 1 92 ? 3.643 -17.754 -2.524 1.00 84.81 92 HIS A N 1
ATOM 734 C CA . HIS A 1 92 ? 4.739 -18.478 -1.877 1.00 84.81 92 HIS A CA 1
ATOM 735 C C . HIS A 1 92 ? 4.402 -18.829 -0.420 1.00 84.81 92 HIS A C 1
ATOM 737 O O . HIS A 1 92 ? 4.897 -19.842 0.071 1.00 84.81 92 HIS A O 1
ATOM 743 N N . GLY A 1 93 ? 3.605 -18.008 0.278 1.00 79.56 93 GLY A N 1
ATOM 744 C CA . GLY A 1 93 ? 3.077 -18.305 1.617 1.00 79.56 93 GLY A CA 1
ATOM 745 C C . GLY A 1 93 ?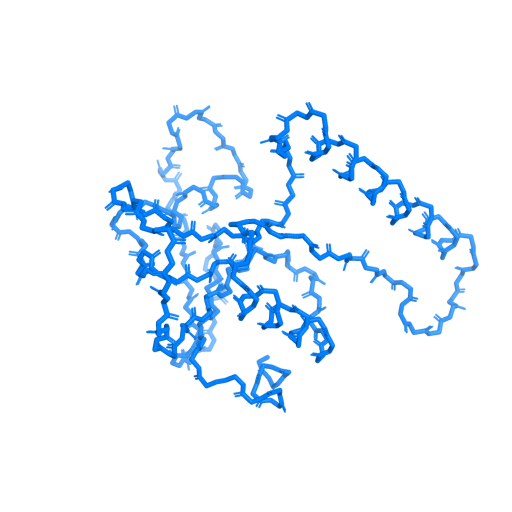 4.126 -18.525 2.718 1.00 79.56 93 GLY A C 1
ATOM 746 O O . GLY A 1 93 ? 3.812 -19.061 3.776 1.00 79.56 93 GLY A O 1
ATOM 747 N N . GLN A 1 94 ? 5.392 -18.157 2.490 1.00 78.88 94 GLN A N 1
ATOM 748 C CA . GLN A 1 94 ? 6.490 -18.434 3.432 1.00 78.88 94 GLN A CA 1
ATOM 749 C C . GLN A 1 94 ? 6.565 -17.435 4.591 1.00 78.88 94 GLN A C 1
ATOM 751 O O . GLN A 1 94 ? 7.171 -17.718 5.628 1.00 78.88 94 GLN A O 1
ATOM 756 N N . HIS A 1 95 ? 6.002 -16.242 4.408 1.00 80.00 95 HIS A N 1
ATOM 757 C CA . HIS A 1 95 ? 6.152 -15.121 5.326 1.00 80.00 95 HIS A CA 1
ATOM 758 C C . HIS A 1 95 ? 4.813 -14.412 5.516 1.00 80.00 95 HIS A C 1
ATOM 760 O O . HIS A 1 95 ? 4.130 -14.128 4.543 1.00 80.00 95 HIS A O 1
ATOM 766 N N . GLN A 1 96 ? 4.477 -14.069 6.761 1.00 76.12 96 GLN A N 1
ATOM 767 C CA . GLN A 1 96 ? 3.215 -13.398 7.123 1.00 76.12 96 GLN A CA 1
ATOM 768 C C . G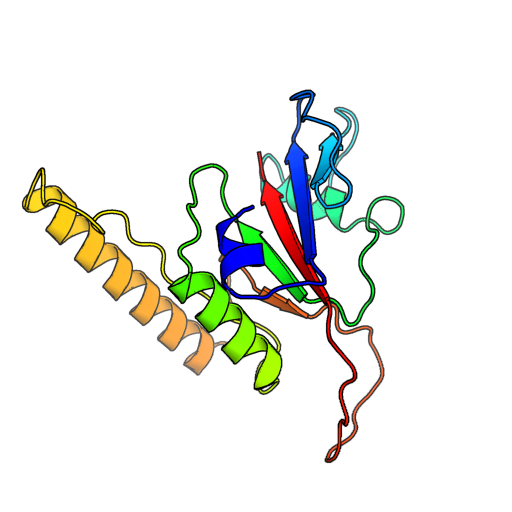LN A 1 96 ? 3.211 -11.894 6.819 1.00 76.12 96 GLN A C 1
ATOM 770 O O . GLN A 1 96 ? 2.166 -11.242 6.867 1.00 76.12 96 GLN A O 1
ATOM 775 N N . PHE A 1 97 ? 4.394 -11.329 6.568 1.00 80.19 97 PHE A N 1
ATOM 776 C CA . PHE A 1 97 ? 4.561 -9.928 6.225 1.00 80.19 97 PHE A CA 1
ATOM 777 C C . PHE A 1 97 ? 5.615 -9.749 5.139 1.00 80.19 97 PHE A C 1
ATOM 779 O O . PHE A 1 97 ? 6.635 -10.440 5.105 1.00 80.19 97 PHE A O 1
ATOM 786 N N . GLY A 1 98 ? 5.351 -8.795 4.257 1.00 78.69 98 GLY A N 1
ATOM 787 C CA . GLY A 1 98 ? 6.210 -8.440 3.138 1.00 78.69 98 GLY A CA 1
ATOM 788 C C . GLY A 1 98 ? 6.230 -6.932 2.947 1.00 78.69 98 GLY A C 1
ATOM 789 O O . GLY A 1 98 ? 5.309 -6.232 3.371 1.00 78.69 98 GLY A O 1
ATOM 790 N N . GLN A 1 99 ? 7.290 -6.447 2.310 1.00 81.75 99 GLN A N 1
ATOM 791 C CA . GLN A 1 99 ? 7.470 -5.038 1.990 1.00 81.75 99 GLN A CA 1
ATOM 792 C C . GLN A 1 99 ? 7.900 -4.885 0.535 1.00 81.75 99 GLN A C 1
ATOM 794 O O . GLN A 1 99 ? 8.860 -5.516 0.091 1.00 81.75 99 GLN A O 1
ATOM 799 N N . GLY A 1 100 ? 7.200 -4.007 -0.182 1.00 82.25 100 GLY A N 1
ATOM 800 C CA . GLY A 1 100 ? 7.585 -3.543 -1.512 1.00 82.25 100 GLY A CA 1
ATOM 801 C C . GLY A 1 100 ? 8.499 -2.317 -1.458 1.00 82.25 100 GLY A C 1
ATOM 802 O O . GLY A 1 100 ? 8.568 -1.616 -0.448 1.00 82.25 100 GLY A O 1
ATOM 803 N N . LEU A 1 101 ? 9.196 -2.056 -2.563 1.00 82.44 101 LEU A N 1
ATOM 804 C CA . LEU A 1 101 ? 9.986 -0.838 -2.744 1.00 82.44 101 LEU A CA 1
ATOM 805 C C . LEU A 1 101 ? 9.131 0.253 -3.387 1.00 82.44 101 LEU A C 1
ATOM 807 O O . LEU A 1 101 ? 8.372 -0.023 -4.316 1.00 82.44 101 LEU A O 1
ATOM 811 N N . ILE A 1 102 ? 9.302 1.487 -2.916 1.00 82.06 102 ILE A N 1
ATOM 812 C CA . ILE A 1 102 ? 8.712 2.684 -3.519 1.00 82.06 102 ILE A CA 1
ATOM 813 C C . ILE A 1 102 ? 9.832 3.459 -4.196 1.00 82.06 102 ILE A C 1
ATOM 815 O O . ILE A 1 102 ? 10.807 3.830 -3.541 1.00 82.06 102 ILE A O 1
ATOM 819 N N . THR A 1 103 ? 9.679 3.708 -5.490 1.00 82.81 103 THR A N 1
ATOM 820 C CA . THR A 1 103 ? 10.649 4.417 -6.330 1.00 82.81 103 THR A CA 1
ATOM 821 C C . THR A 1 103 ? 9.944 5.547 -7.066 1.00 82.81 103 THR A C 1
ATOM 823 O O . THR A 1 103 ? 8.881 5.313 -7.643 1.00 82.81 103 THR A O 1
ATOM 826 N N . TYR A 1 104 ? 10.541 6.738 -7.097 1.00 74.69 104 TYR A N 1
ATOM 827 C CA . TYR A 1 104 ? 9.944 7.908 -7.753 1.00 74.69 104 TYR A CA 1
ATOM 828 C C . TYR A 1 104 ? 10.549 8.184 -9.138 1.00 74.69 104 TYR A C 1
ATOM 830 O O . TYR A 1 104 ? 9.894 8.770 -9.994 1.00 74.69 104 TYR A O 1
ATOM 838 N N . ALA A 1 105 ? 11.773 7.720 -9.400 1.00 67.56 105 ALA A N 1
ATOM 839 C CA . ALA A 1 105 ? 12.470 7.922 -10.673 1.00 67.56 105 ALA A CA 1
ATOM 840 C C . ALA A 1 105 ? 12.304 6.734 -11.643 1.00 67.56 105 ALA A C 1
ATOM 842 O O . ALA A 1 105 ? 13.285 6.115 -12.044 1.00 67.56 105 ALA A O 1
ATOM 843 N N . ASN A 1 106 ? 11.062 6.388 -11.995 1.00 61.59 106 ASN A N 1
ATOM 844 C CA . ASN A 1 106 ? 10.782 5.229 -12.861 1.00 61.59 106 ASN A CA 1
ATOM 845 C C . ASN A 1 106 ? 10.731 5.560 -14.366 1.00 61.59 106 ASN A C 1
ATOM 847 O O . ASN A 1 106 ? 10.713 4.653 -15.194 1.00 61.59 106 ASN A O 1
ATOM 851 N N . GLU A 1 107 ? 10.700 6.846 -14.722 1.00 69.56 107 GLU A N 1
ATOM 852 C CA . GLU A 1 107 ? 10.597 7.314 -16.108 1.00 69.56 107 GLU A CA 1
ATOM 853 C C . GLU A 1 107 ? 11.837 8.132 -16.516 1.00 69.56 107 GLU A C 1
ATOM 855 O O . GLU A 1 107 ? 12.972 7.765 -16.212 1.00 69.56 107 GLU A O 1
ATOM 860 N N . GLN A 1 108 ? 11.657 9.236 -17.244 1.00 72.19 108 GLN A N 1
ATOM 861 C CA . GLN A 1 108 ? 12.768 10.080 -17.666 1.00 72.19 108 GLN A CA 1
ATOM 862 C C . GLN A 1 108 ? 13.396 10.807 -16.475 1.00 72.19 108 GLN A C 1
ATOM 864 O O . GLN A 1 108 ? 12.712 11.399 -15.640 1.00 72.19 108 GLN A O 1
ATOM 869 N N . ILE A 1 109 ? 14.728 10.805 -16.431 1.00 77.94 109 ILE A N 1
ATOM 870 C CA . ILE A 1 109 ? 15.486 11.511 -15.401 1.00 77.94 109 ILE A CA 1
ATOM 871 C C . ILE A 1 109 ? 15.379 13.012 -15.666 1.00 77.94 109 ILE A C 1
ATOM 873 O O . ILE A 1 109 ? 16.093 13.567 -16.498 1.00 77.94 109 ILE A O 1
ATOM 877 N N . VAL A 1 110 ? 14.475 13.669 -14.939 1.00 78.44 110 VAL A N 1
ATOM 878 C CA . VAL A 1 110 ? 14.302 15.128 -14.992 1.00 78.44 110 VAL A CA 1
ATOM 879 C C . VAL A 1 110 ? 15.431 15.836 -14.239 1.00 78.44 110 VAL A C 1
ATOM 881 O O . VAL A 1 110 ? 15.913 16.882 -14.666 1.00 78.44 110 VAL A O 1
ATOM 884 N N . ASN A 1 111 ? 15.884 15.259 -13.122 1.00 83.69 111 ASN A N 1
ATOM 885 C CA . ASN A 1 111 ? 16.997 15.787 -12.343 1.00 83.69 111 ASN A CA 1
ATOM 886 C C . ASN A 1 111 ? 17.822 14.647 -11.730 1.00 83.69 111 ASN A C 1
ATOM 888 O O . ASN A 1 111 ? 17.319 13.803 -10.984 1.00 83.69 111 ASN A O 1
ATOM 892 N N . TRP A 1 112 ? 19.115 14.641 -12.041 1.00 85.62 112 TRP A N 1
ATOM 893 C CA . TRP A 1 112 ? 20.063 13.631 -11.581 1.00 85.62 112 TRP A CA 1
ATOM 894 C C . TRP A 1 112 ? 20.291 13.673 -10.072 1.00 85.62 112 TRP A C 1
ATOM 896 O O . TRP A 1 112 ? 20.427 12.619 -9.457 1.00 85.62 112 TRP A O 1
ATOM 906 N N . LEU A 1 113 ? 20.281 14.860 -9.454 1.00 86.75 113 LEU A N 1
ATOM 907 C CA . LEU A 1 113 ? 20.521 14.985 -8.016 1.00 86.75 113 LEU A CA 1
ATOM 908 C C . LEU A 1 113 ? 19.377 14.368 -7.203 1.00 86.75 113 LEU A C 1
ATOM 910 O O . LEU A 1 113 ? 19.623 13.609 -6.270 1.00 86.75 113 LEU A O 1
ATOM 914 N N . THR A 1 114 ? 18.129 14.651 -7.579 1.00 84.56 114 THR A N 1
ATOM 915 C CA . THR A 1 114 ? 16.950 14.077 -6.910 1.00 84.56 114 THR A CA 1
ATOM 916 C C . THR A 1 114 ? 16.819 12.584 -7.184 1.00 84.56 114 THR A C 1
ATOM 918 O O . THR A 1 114 ? 16.454 11.835 -6.287 1.00 84.56 114 THR A O 1
ATOM 921 N N . THR A 1 115 ? 17.181 12.135 -8.387 1.00 84.81 115 THR A N 1
ATOM 922 C CA . THR A 1 115 ? 17.201 10.705 -8.741 1.00 84.81 115 THR A CA 1
ATOM 923 C C . THR A 1 115 ? 18.246 9.938 -7.929 1.00 84.81 115 THR A C 1
ATOM 925 O O . THR A 1 115 ? 17.979 8.848 -7.421 1.00 84.81 115 THR A O 1
ATOM 928 N N . LEU A 1 116 ? 19.435 10.522 -7.748 1.00 86.75 116 LEU A N 1
ATOM 929 C CA . LEU A 1 116 ? 20.480 9.945 -6.907 1.00 86.75 116 LEU A CA 1
ATOM 930 C C . LEU A 1 116 ? 20.059 9.915 -5.432 1.00 86.75 116 LEU A C 1
ATOM 932 O O . LEU A 1 116 ? 20.258 8.905 -4.760 1.00 86.75 116 LEU A O 1
ATOM 936 N N . ALA A 1 117 ? 19.448 10.994 -4.937 1.00 86.31 117 ALA A N 1
ATOM 937 C CA . ALA A 1 117 ? 18.922 11.049 -3.576 1.00 86.31 117 ALA A CA 1
ATOM 938 C C . ALA A 1 117 ? 17.832 9.987 -3.337 1.00 86.31 117 ALA A C 1
ATOM 940 O O . ALA A 1 117 ? 17.860 9.315 -2.306 1.00 86.31 117 ALA A O 1
ATOM 941 N N . ASP A 1 118 ? 16.925 9.772 -4.299 1.00 84.69 118 ASP A N 1
ATOM 942 C CA . ASP A 1 118 ? 15.916 8.705 -4.222 1.00 84.69 118 ASP A CA 1
ATOM 943 C C . ASP A 1 118 ? 16.568 7.316 -4.203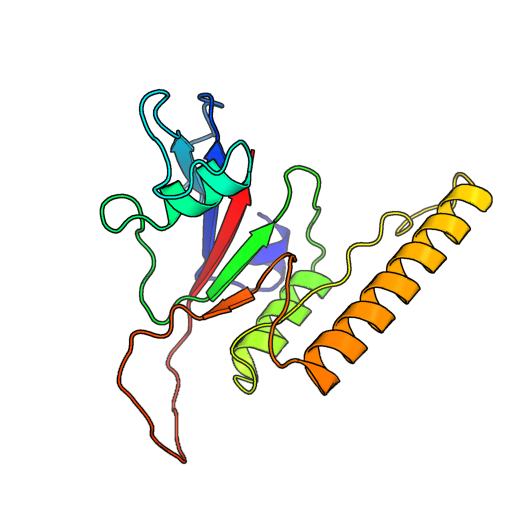 1.00 84.69 118 ASP A C 1
ATOM 945 O O . ASP A 1 118 ? 16.227 6.479 -3.371 1.00 84.69 118 ASP A O 1
ATOM 949 N N . SER A 1 119 ? 17.588 7.094 -5.037 1.00 85.88 119 SER A N 1
ATOM 950 C CA . SER A 1 119 ? 18.348 5.836 -5.049 1.00 85.88 119 SER A CA 1
ATOM 951 C C . SER A 1 119 ? 18.999 5.542 -3.692 1.00 85.88 119 SER A C 1
ATOM 953 O O . SER A 1 119 ? 18.974 4.403 -3.222 1.00 85.88 119 SER A O 1
ATOM 955 N N . PHE A 1 120 ? 19.554 6.566 -3.035 1.00 86.56 120 PHE A N 1
ATOM 956 C CA . PHE A 1 120 ? 20.134 6.424 -1.699 1.00 86.56 120 PHE A CA 1
ATOM 957 C C . PHE A 1 120 ? 19.069 6.103 -0.644 1.00 86.56 120 PHE A C 1
ATOM 959 O O . PHE A 1 120 ? 19.270 5.196 0.161 1.00 86.56 120 PHE A O 1
ATOM 966 N N . ARG A 1 121 ? 17.919 6.789 -0.678 1.00 87.12 121 ARG A N 1
ATOM 967 C CA . ARG A 1 121 ? 16.778 6.509 0.208 1.00 87.12 121 ARG A CA 1
ATOM 968 C C . ARG A 1 121 ? 16.298 5.063 0.063 1.00 87.12 121 ARG A C 1
ATOM 970 O O . ARG A 1 121 ? 16.142 4.377 1.066 1.00 87.12 121 ARG A O 1
ATOM 977 N N . VAL A 1 122 ? 16.122 4.579 -1.169 1.00 84.62 122 VAL A N 1
ATOM 978 C CA . VAL A 1 122 ? 15.697 3.195 -1.447 1.00 84.62 122 VAL A CA 1
ATOM 979 C C . VAL A 1 122 ? 16.715 2.185 -0.910 1.00 84.62 122 VAL A C 1
ATOM 981 O O . VAL A 1 122 ? 16.333 1.192 -0.289 1.00 84.62 122 VAL A O 1
ATOM 984 N N . ALA A 1 123 ? 18.012 2.437 -1.110 1.00 85.50 123 ALA A N 1
ATOM 985 C CA . ALA A 1 123 ? 19.069 1.566 -0.603 1.00 85.50 123 ALA A CA 1
ATOM 986 C C . ALA A 1 123 ? 19.114 1.531 0.937 1.00 85.50 123 ALA A C 1
ATOM 988 O O . ALA A 1 123 ? 19.261 0.458 1.527 1.00 85.50 123 ALA A O 1
ATOM 989 N N . ASP A 1 124 ? 18.957 2.685 1.587 1.00 85.25 124 ASP A N 1
ATOM 990 C CA . ASP A 1 124 ? 18.904 2.799 3.046 1.00 85.25 124 ASP A CA 1
ATOM 991 C C . ASP A 1 124 ? 17.664 2.098 3.627 1.00 85.25 124 ASP A C 1
ATOM 993 O O . ASP A 1 124 ? 17.795 1.314 4.569 1.00 85.25 124 ASP A O 1
ATOM 997 N N . ASP A 1 125 ? 16.486 2.269 3.015 1.00 80.19 125 ASP A N 1
ATOM 998 C CA . ASP A 1 125 ? 15.253 1.568 3.402 1.00 80.19 125 ASP A CA 1
ATOM 999 C C . ASP A 1 125 ? 15.427 0.041 3.321 1.00 80.19 125 ASP A C 1
ATOM 1001 O O . ASP A 1 125 ? 15.084 -0.682 4.263 1.00 80.19 125 ASP A O 1
ATOM 1005 N N . MET A 1 126 ? 16.034 -0.469 2.240 1.00 81.62 126 MET A N 1
ATOM 1006 C CA . MET A 1 126 ? 16.356 -1.896 2.106 1.00 81.62 126 MET A CA 1
ATOM 1007 C C . MET A 1 126 ? 17.327 -2.377 3.185 1.00 81.62 126 MET A C 1
ATOM 1009 O O . MET A 1 126 ? 17.144 -3.461 3.751 1.00 81.62 126 MET A O 1
ATOM 1013 N N . GLY A 1 127 ? 18.369 -1.591 3.463 1.00 81.31 127 GLY A N 1
ATOM 1014 C CA . GLY A 1 127 ? 19.381 -1.909 4.465 1.00 81.31 127 GLY A CA 1
ATOM 1015 C C . GLY A 1 127 ? 18.783 -1.986 5.866 1.00 81.31 127 GLY A C 1
ATOM 1016 O O . GLY A 1 127 ? 18.937 -3.001 6.553 1.00 81.31 127 GLY A O 1
ATOM 1017 N N . LYS A 1 128 ? 18.037 -0.950 6.259 1.00 80.25 128 LYS A N 1
ATOM 1018 C CA . LYS A 1 128 ? 17.345 -0.865 7.548 1.00 80.25 128 LYS A CA 1
ATOM 1019 C C . LYS A 1 128 ? 16.345 -1.993 7.716 1.00 80.25 128 LYS A C 1
ATOM 1021 O O . LYS A 1 128 ? 16.373 -2.653 8.752 1.00 80.25 128 LYS A O 1
ATOM 1026 N N . LEU A 1 129 ? 15.525 -2.275 6.706 1.00 73.50 129 LEU A N 1
ATOM 1027 C CA . LEU A 1 129 ? 14.562 -3.368 6.781 1.00 73.50 129 LEU A CA 1
ATOM 1028 C C . LEU A 1 129 ? 15.262 -4.717 6.945 1.00 73.50 129 LEU A C 1
ATOM 1030 O O . LEU A 1 129 ? 14.957 -5.470 7.868 1.00 73.50 129 LEU A O 1
ATOM 1034 N N . ARG A 1 130 ? 16.223 -5.032 6.068 1.00 77.25 130 ARG A N 1
ATOM 1035 C CA . ARG A 1 130 ? 16.943 -6.312 6.112 1.00 77.25 130 ARG A CA 1
ATOM 1036 C C . ARG A 1 130 ? 17.633 -6.506 7.459 1.00 77.25 130 ARG A C 1
ATOM 1038 O O . ARG A 1 130 ? 17.669 -7.622 7.970 1.00 77.25 130 ARG A O 1
ATOM 1045 N N . PHE A 1 131 ? 18.158 -5.430 8.035 1.00 76.62 131 PHE A N 1
ATOM 1046 C CA . PHE A 1 131 ? 18.765 -5.429 9.358 1.00 76.62 131 PHE A CA 1
ATOM 1047 C C . PHE A 1 131 ? 17.732 -5.630 10.478 1.00 76.62 131 PHE A C 1
ATOM 1049 O O . PHE A 1 131 ? 17.915 -6.513 11.313 1.00 76.62 131 PHE A O 1
ATOM 1056 N N . GLN A 1 132 ? 16.623 -4.884 10.470 1.00 73.75 132 GLN A N 1
ATOM 1057 C CA . GLN A 1 132 ? 15.542 -4.991 11.459 1.00 73.75 132 GLN A CA 1
ATOM 1058 C C . GLN A 1 132 ? 14.903 -6.383 11.471 1.00 73.75 132 GLN A C 1
ATOM 1060 O O . GLN A 1 132 ? 14.699 -6.957 12.540 1.00 73.75 132 GLN A O 1
ATOM 1065 N N . LEU A 1 133 ? 14.643 -6.959 10.296 1.00 69.31 133 LEU A N 1
ATOM 1066 C CA . LEU A 1 133 ? 14.085 -8.306 10.180 1.00 69.31 133 LEU A CA 1
ATOM 1067 C C . LEU A 1 133 ? 15.086 -9.379 10.604 1.00 69.31 133 LEU A C 1
ATOM 1069 O O . LEU A 1 133 ? 14.698 -10.354 11.240 1.00 69.31 133 LEU A O 1
ATOM 1073 N N . ARG A 1 134 ? 16.377 -9.185 10.306 1.00 67.56 134 ARG A N 1
ATOM 1074 C CA . ARG A 1 134 ? 17.434 -10.120 10.707 1.00 67.56 134 ARG A CA 1
ATOM 1075 C C . ARG A 1 134 ? 17.694 -10.110 12.214 1.00 67.56 134 ARG A C 1
ATOM 1077 O O . ARG A 1 134 ? 18.022 -11.158 12.758 1.00 67.56 134 ARG A O 1
ATOM 1084 N N . LEU A 1 135 ? 17.604 -8.953 12.870 1.00 63.97 135 LEU A N 1
ATOM 1085 C CA . LEU A 1 135 ? 17.990 -8.816 14.277 1.00 63.97 135 LEU A CA 1
ATOM 1086 C C . LEU A 1 135 ? 16.823 -8.816 15.261 1.00 63.97 135 LEU A C 1
ATOM 1088 O O . LEU A 1 135 ? 16.984 -9.326 16.364 1.00 63.97 135 LEU A O 1
ATOM 1092 N N . ILE A 1 136 ? 15.684 -8.215 14.912 1.00 56.38 136 ILE A N 1
ATOM 1093 C CA . ILE A 1 136 ? 14.649 -7.867 15.898 1.00 56.38 136 ILE A CA 1
ATOM 1094 C C . ILE A 1 136 ? 13.320 -8.599 15.639 1.00 56.38 136 ILE A C 1
ATOM 1096 O O . ILE A 1 136 ? 12.457 -8.587 16.510 1.00 56.38 136 ILE A O 1
ATOM 1100 N N . TRP A 1 137 ? 13.133 -9.290 14.503 1.00 52.84 137 TRP A N 1
ATOM 1101 C CA . TRP A 1 137 ? 11.856 -9.950 14.141 1.00 52.84 137 TRP A CA 1
ATOM 1102 C C . TRP A 1 137 ? 10.619 -9.037 14.319 1.00 52.84 137 TRP A C 1
ATOM 1104 O O . TRP A 1 137 ? 9.496 -9.506 14.501 1.00 52.84 137 TRP A O 1
ATOM 1114 N N . LYS A 1 138 ? 10.815 -7.712 14.294 1.00 45.16 138 LYS A N 1
ATOM 1115 C CA . LYS A 1 138 ? 9.781 -6.707 14.553 1.00 45.16 138 LYS A CA 1
ATOM 1116 C C . LYS A 1 138 ? 10.049 -5.495 13.667 1.00 45.16 138 LYS A C 1
ATOM 1118 O O . LYS A 1 138 ? 11.018 -4.769 13.878 1.00 45.16 138 LYS A O 1
ATOM 1123 N N . ALA A 1 139 ? 9.206 -5.303 12.658 1.00 41.50 139 ALA A N 1
ATOM 1124 C CA . ALA A 1 139 ? 9.214 -4.107 11.824 1.00 41.50 139 ALA A CA 1
ATOM 1125 C C . ALA A 1 139 ? 8.513 -2.963 12.577 1.00 41.50 139 ALA A C 1
ATOM 1127 O O . ALA A 1 139 ? 7.448 -3.174 13.159 1.00 41.50 139 ALA A O 1
ATOM 1128 N N . ILE A 1 140 ? 9.128 -1.776 12.614 1.00 43.50 140 ILE A N 1
ATOM 1129 C CA . ILE A 1 140 ? 8.659 -0.651 13.446 1.00 43.50 140 ILE A CA 1
ATOM 1130 C C . ILE A 1 140 ? 7.779 0.351 12.683 1.00 43.50 140 ILE A C 1
ATOM 1132 O O . ILE A 1 140 ? 6.980 1.024 13.322 1.00 43.50 140 ILE A O 1
ATOM 1136 N N . LEU A 1 141 ? 7.818 0.424 11.352 1.00 37.50 141 LEU A N 1
ATOM 1137 C CA . LEU A 1 141 ? 6.878 1.240 10.571 1.00 37.50 141 LEU A CA 1
ATOM 1138 C C . LEU A 1 141 ? 7.071 0.919 9.094 1.00 37.50 141 LEU A C 1
ATOM 1140 O O . LEU A 1 141 ? 8.184 1.126 8.632 1.00 37.50 141 LEU A O 1
ATOM 1144 N N . LEU A 1 142 ? 6.062 0.414 8.372 1.00 36.16 142 LEU A N 1
ATOM 1145 C CA . LEU A 1 142 ? 6.101 0.301 6.907 1.00 36.16 142 LEU A CA 1
ATOM 1146 C C . LEU A 1 142 ? 4.756 -0.142 6.321 1.00 36.16 142 LEU A C 1
ATOM 1148 O O . LEU A 1 142 ? 3.896 -0.638 7.046 1.00 36.16 142 LEU A O 1
ATOM 1152 N N . ILE A 1 143 ? 4.589 0.053 5.011 1.00 41.97 143 ILE A N 1
ATOM 1153 C CA . ILE A 1 143 ? 3.519 -0.546 4.206 1.00 41.97 143 ILE A CA 1
ATOM 1154 C C . ILE A 1 143 ? 3.599 -2.063 4.389 1.00 41.97 143 ILE A C 1
ATOM 1156 O O . ILE A 1 143 ? 4.447 -2.746 3.815 1.00 41.97 143 ILE A O 1
ATOM 1160 N N . LEU A 1 144 ? 2.763 -2.564 5.291 1.00 45.53 144 LEU A N 1
ATOM 1161 C CA . LEU A 1 144 ? 2.707 -3.969 5.650 1.00 45.53 144 LEU A CA 1
ATOM 1162 C C . LEU A 1 144 ? 1.739 -4.665 4.699 1.00 45.53 144 LEU A C 1
ATOM 1164 O O . LEU A 1 144 ? 0.565 -4.309 4.628 1.00 45.53 144 LEU A O 1
ATOM 1168 N N . LEU A 1 145 ? 2.224 -5.696 4.010 1.00 43.72 145 LEU A N 1
ATOM 1169 C CA . LEU A 1 145 ? 1.360 -6.837 3.748 1.00 43.72 145 LEU A CA 1
ATOM 1170 C C . LEU A 1 145 ? 1.146 -7.535 5.087 1.00 43.72 145 LEU A C 1
ATOM 1172 O O . LEU A 1 145 ? 2.130 -7.902 5.726 1.00 43.72 145 LEU A O 1
ATOM 1176 N N . LYS A 1 146 ? -0.095 -7.663 5.550 1.00 43.50 146 LYS A N 1
ATOM 1177 C CA . LYS A 1 146 ? -0.394 -8.409 6.776 1.00 43.50 146 LYS A CA 1
ATOM 1178 C C . LYS A 1 146 ? -1.462 -9.450 6.491 1.00 43.50 146 LYS A C 1
ATOM 1180 O O . LYS A 1 146 ? -2.572 -9.098 6.097 1.00 43.50 146 LYS A O 1
ATOM 1185 N N . GLU A 1 147 ? -1.117 -10.709 6.725 1.00 43.66 147 GLU A N 1
ATOM 1186 C CA . GLU A 1 147 ? -2.089 -11.789 6.860 1.00 43.66 147 GLU A CA 1
ATOM 1187 C C . GLU A 1 147 ? -2.882 -11.575 8.159 1.00 43.66 147 GLU A C 1
ATOM 1189 O O . GLU A 1 147 ? -2.303 -11.351 9.233 1.00 43.66 147 GLU A O 1
ATOM 1194 N N . LYS A 1 148 ? -4.214 -11.627 8.093 1.00 45.78 148 LYS A N 1
ATOM 1195 C CA . LYS A 1 148 ? -5.085 -11.516 9.270 1.00 45.78 148 LYS A CA 1
ATOM 1196 C C . LYS A 1 148 ? -5.136 -12.864 10.007 1.00 45.78 148 LYS A C 1
ATOM 1198 O O . LYS A 1 148 ? -6.197 -13.416 10.242 1.00 45.78 148 LYS A O 1
ATOM 1203 N N . CYS A 1 149 ? -3.976 -13.392 10.406 1.00 37.44 149 CYS A N 1
ATOM 1204 C CA . CYS A 1 149 ? -3.876 -14.667 11.114 1.00 37.44 149 CYS A CA 1
ATOM 1205 C C . CYS A 1 149 ? -4.656 -14.607 12.443 1.00 37.44 149 CYS A C 1
ATOM 1207 O O . CYS A 1 149 ? -4.186 -14.063 13.451 1.00 37.44 149 CYS A O 1
ATOM 1209 N N . GLY A 1 150 ? -5.875 -15.150 12.426 1.00 34.72 150 GLY A N 1
ATOM 1210 C CA . GLY A 1 150 ? -6.658 -15.447 13.612 1.00 34.72 150 GLY A CA 1
ATOM 1211 C C . GLY A 1 150 ? -5.878 -16.425 14.484 1.00 34.72 150 GLY A C 1
ATOM 1212 O O . GLY A 1 150 ? -5.337 -17.423 14.009 1.00 34.72 150 GLY A O 1
ATOM 1213 N N . LYS A 1 151 ? -5.774 -16.118 15.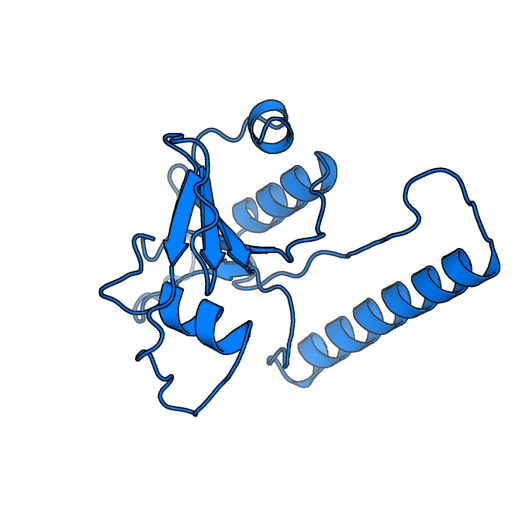779 1.00 37.53 151 LYS A N 1
ATOM 1214 C CA . LYS A 1 151 ? -5.149 -17.014 16.756 1.00 37.53 151 LYS A CA 1
ATOM 1215 C C . LYS A 1 151 ? -5.776 -18.408 16.621 1.00 37.53 151 LYS A C 1
ATOM 1217 O O . LYS A 1 151 ? -6.995 -18.519 16.693 1.00 37.53 151 LYS A O 1
ATOM 1222 N N . ASN A 1 152 ? -4.915 -19.426 16.533 1.00 33.59 152 ASN A N 1
ATOM 1223 C CA . ASN A 1 152 ? -5.187 -20.872 16.598 1.00 33.59 152 ASN A CA 1
ATOM 1224 C C . ASN A 1 152 ? -5.223 -21.629 15.254 1.00 33.59 152 ASN A C 1
ATOM 1226 O O . ASN A 1 152 ? -6.244 -22.216 14.919 1.00 33.59 152 ASN A O 1
ATOM 1230 N N . HIS A 1 153 ? -4.086 -21.772 14.563 1.00 30.00 153 HIS A N 1
ATOM 1231 C CA . HIS A 1 153 ? -3.706 -23.101 14.055 1.00 30.00 153 HIS A CA 1
ATOM 1232 C C . HIS A 1 153 ? -2.215 -23.188 13.693 1.00 30.00 153 HIS A C 1
ATOM 1234 O O . HIS A 1 153 ? -1.734 -22.533 12.777 1.00 30.00 153 HIS A O 1
ATOM 1240 N N . LEU A 1 154 ? -1.487 -24.053 14.400 1.00 37.00 154 LEU A N 1
ATOM 1241 C CA . LEU A 1 154 ? -0.278 -24.700 13.887 1.00 37.00 154 LEU A CA 1
ATOM 1242 C C . LEU A 1 154 ? -0.720 -25.890 13.024 1.00 37.00 154 LEU A C 1
ATOM 1244 O O . LEU A 1 154 ? -1.509 -26.704 13.504 1.00 37.00 154 LEU A O 1
ATOM 1248 N N . SER A 1 155 ? -0.189 -26.049 11.812 1.00 24.59 155 SER A N 1
ATOM 1249 C CA . SER A 1 155 ? -0.017 -27.381 11.215 1.00 24.59 155 SER A CA 1
ATOM 1250 C C . SER A 1 155 ? 1.212 -27.404 10.295 1.00 24.59 155 SER A C 1
ATOM 1252 O O . SER A 1 155 ? 1.412 -26.439 9.558 1.00 24.59 155 SER A O 1
ATOM 1254 N N . PRO A 1 156 ? 2.067 -28.450 10.345 1.00 29.20 156 PRO A N 1
ATOM 1255 C CA . PRO A 1 156 ? 3.454 -28.364 9.891 1.00 29.20 156 PRO A CA 1
ATOM 1256 C C . PRO A 1 156 ? 3.670 -28.714 8.416 1.00 29.20 156 PRO A C 1
ATOM 1258 O O . PRO A 1 156 ? 4.733 -28.407 7.900 1.00 29.20 156 PRO A O 1
ATOM 1261 N N . TYR A 1 157 ? 2.723 -29.340 7.719 1.00 31.84 157 TYR A N 1
ATOM 1262 C CA . TYR A 1 157 ? 2.853 -29.657 6.294 1.00 31.84 157 TYR A CA 1
ATOM 1263 C C . TYR A 1 157 ? 1.463 -29.798 5.669 1.00 31.84 157 TYR A C 1
ATOM 1265 O O . TYR A 1 157 ? 0.644 -30.574 6.155 1.00 31.84 157 TYR A O 1
ATOM 1273 N N . GLY A 1 158 ? 1.231 -29.086 4.565 1.00 28.59 158 GLY A N 1
ATOM 1274 C CA . GLY A 1 158 ? 0.063 -29.254 3.701 1.00 28.59 158 GLY A CA 1
ATOM 1275 C C . GLY A 1 158 ? -0.948 -28.121 3.812 1.00 28.59 158 GLY A C 1
ATOM 1276 O O . GLY A 1 158 ? -1.757 -28.101 4.732 1.00 28.59 158 GLY A O 1
ATOM 1277 N N . ILE A 1 159 ? -0.960 -27.225 2.823 1.00 24.94 159 ILE A N 1
ATOM 1278 C CA . ILE A 1 159 ? -2.131 -26.391 2.553 1.00 24.94 159 ILE A CA 1
ATOM 1279 C C . ILE A 1 159 ? -2.375 -26.396 1.045 1.00 24.94 159 ILE A C 1
ATOM 1281 O O . ILE A 1 159 ? -1.645 -25.802 0.257 1.00 24.94 159 ILE A O 1
ATOM 1285 N N . LEU A 1 160 ? -3.428 -27.114 0.661 1.00 26.19 160 LEU A N 1
ATOM 1286 C CA . LEU A 1 160 ? -4.147 -26.917 -0.586 1.00 26.19 160 LEU A CA 1
ATOM 1287 C C . LEU A 1 160 ? -4.952 -25.617 -0.395 1.00 26.19 160 LEU A C 1
ATOM 1289 O O . LEU A 1 160 ? -6.085 -25.663 0.078 1.00 26.19 160 LEU A O 1
ATOM 1293 N N . CYS A 1 161 ? -4.337 -24.451 -0.630 1.00 26.95 161 CYS A N 1
ATOM 1294 C CA . CYS A 1 161 ? -4.991 -23.168 -0.357 1.00 26.95 161 CYS A CA 1
ATOM 1295 C C . CYS A 1 161 ? -5.831 -22.743 -1.566 1.00 26.95 161 CYS A C 1
ATOM 1297 O O . CYS A 1 161 ? -5.328 -22.436 -2.648 1.00 26.95 161 CYS A O 1
ATOM 1299 N N . SER A 1 162 ? -7.148 -22.823 -1.402 1.00 26.39 162 SER A N 1
ATOM 1300 C CA . SER A 1 162 ? -8.138 -22.526 -2.430 1.00 26.39 162 SER A CA 1
ATOM 1301 C C . SER A 1 162 ? -8.250 -21.012 -2.645 1.00 26.39 162 SER A C 1
ATOM 1303 O O . SER A 1 162 ? -8.816 -20.335 -1.799 1.00 26.39 162 SER A O 1
ATOM 1305 N N . ARG A 1 163 ? -7.771 -20.512 -3.797 1.00 34.66 163 ARG A N 1
ATOM 1306 C CA . ARG A 1 163 ? -8.080 -19.192 -4.405 1.00 34.66 163 ARG A CA 1
ATOM 1307 C C . ARG A 1 163 ? -8.207 -18.031 -3.397 1.00 34.66 163 ARG A C 1
ATOM 1309 O O . ARG A 1 163 ? -9.309 -17.585 -3.092 1.00 34.66 163 ARG A O 1
ATOM 1316 N N . GLU A 1 164 ? -7.068 -17.538 -2.924 1.00 48.19 164 GLU A N 1
ATOM 1317 C CA . GLU A 1 164 ? -6.953 -16.452 -1.940 1.00 48.19 164 GLU A CA 1
ATOM 1318 C C . GLU A 1 164 ? -7.379 -15.083 -2.519 1.00 48.19 164 GLU A C 1
ATOM 1320 O O . GLU A 1 164 ? -7.038 -14.743 -3.655 1.00 48.19 164 GLU A O 1
ATOM 1325 N N . ASN A 1 165 ? -8.142 -14.294 -1.751 1.00 53.56 165 ASN A N 1
ATOM 1326 C CA . ASN A 1 165 ? -8.537 -12.927 -2.114 1.00 53.56 165 ASN A CA 1
ATOM 1327 C C . ASN A 1 165 ? -7.485 -11.921 -1.606 1.00 53.56 165 ASN A C 1
ATOM 1329 O O . ASN A 1 165 ? -6.963 -12.068 -0.500 1.00 53.56 165 ASN A O 1
ATOM 1333 N N . VAL A 1 166 ? -7.212 -10.858 -2.372 1.00 57.94 166 VAL A N 1
ATOM 1334 C CA . VAL A 1 166 ? -6.279 -9.788 -1.964 1.00 57.94 166 VAL A CA 1
ATOM 1335 C C . VAL A 1 166 ? -7.033 -8.470 -1.769 1.00 57.94 166 VAL A C 1
ATOM 1337 O O . VAL A 1 166 ? -7.571 -7.893 -2.715 1.00 57.94 166 VAL A O 1
ATOM 1340 N N . GLY A 1 167 ? -7.070 -7.966 -0.538 1.00 57.19 167 GLY A N 1
ATOM 1341 C CA . GLY A 1 167 ? -7.609 -6.654 -0.193 1.00 57.19 167 GLY A CA 1
ATOM 1342 C C . GLY A 1 167 ? -6.531 -5.571 -0.255 1.00 57.19 167 GLY A C 1
ATOM 1343 O O . GLY A 1 167 ? -5.515 -5.636 0.427 1.00 57.19 167 GLY A O 1
ATOM 1344 N N . PHE A 1 168 ? -6.757 -4.526 -1.039 1.00 59.72 168 PHE A N 1
ATOM 1345 C CA . PHE A 1 168 ? -5.930 -3.323 -1.056 1.00 59.72 168 PHE A CA 1
ATOM 1346 C C . PHE A 1 168 ? -6.606 -2.261 -0.192 1.00 59.72 168 PHE A C 1
ATOM 1348 O O . PHE A 1 168 ? -7.779 -1.956 -0.396 1.00 59.72 168 PHE A O 1
ATOM 1355 N N . LYS A 1 169 ? -5.879 -1.679 0.759 1.00 56.31 169 LYS A N 1
ATOM 1356 C CA . LYS A 1 169 ? -6.338 -0.538 1.553 1.00 56.31 169 LYS A CA 1
ATOM 1357 C C . LYS A 1 169 ? -5.467 0.675 1.236 1.00 56.31 169 LYS A C 1
ATOM 1359 O O . LYS A 1 169 ? -4.265 0.660 1.491 1.00 56.31 169 LYS A O 1
ATOM 1364 N N . VAL A 1 170 ? -6.091 1.701 0.674 1.00 58.62 170 VAL A N 1
ATOM 1365 C CA . VAL A 1 170 ? -5.513 3.013 0.373 1.00 58.62 170 VAL A CA 1
ATOM 1366 C C . VAL A 1 170 ? -5.996 3.996 1.439 1.00 58.62 170 VAL A C 1
ATOM 1368 O O . VAL A 1 170 ? -7.183 4.007 1.778 1.00 58.62 170 VAL A O 1
ATOM 1371 N N . PHE A 1 171 ? -5.093 4.807 1.978 1.00 56.59 171 PHE A N 1
ATOM 1372 C CA . PHE A 1 171 ? -5.391 5.729 3.078 1.00 56.59 171 PHE A CA 1
ATOM 1373 C C . PHE A 1 171 ? -5.304 7.186 2.622 1.00 56.59 171 PHE A C 1
ATOM 1375 O O . PHE A 1 171 ? -4.475 7.512 1.781 1.00 56.59 171 PHE A O 1
ATOM 1382 N N . PHE A 1 172 ? -6.170 8.031 3.185 1.00 50.34 172 PHE A N 1
ATOM 1383 C CA . PHE A 1 172 ? -6.281 9.473 2.952 1.00 50.34 172 PHE A CA 1
ATOM 1384 C C . PHE A 1 172 ? -6.468 10.215 4.278 1.00 50.34 172 PHE A C 1
ATOM 1386 O O . PHE A 1 172 ? -7.165 9.674 5.170 1.00 50.34 172 PHE A O 1
#

Secondary structure (DSSP, 8-state):
-HHHHHTT--SEEEEEEESS---PPPBTTEEEEEPPTT---TT---HHHHHHHHTTSTTT----TTPEEEEE-TTPPPPHHHHHHHHHHHHH---SEE-----S-SS--S-HHHHHHHHHHHHHHHHHHHHHHHHTS---SS--EEE---S----SS--------EEEEEE-

Foldseek 3Di:
DVLCVVLPADFEAEEEFECDDPPDDDDPRYHYHHDDPPDADPVRDDAQVSSVVVCVPPVNDPDDLQEKEWEDEPPDDDHNVNSVVVVVVSVVVPDQKDADFDADPPDDCPDPVVNVVRVVVRVVVVVVVVVCCVPPVDDDDHRIGGRSNDPDDDDPDDDPDPDHHYYYYYYD

Sequence (172 aa):
MNTCVDVGMENFMIEVVTDKVISLPKHRRVREVVVPSEYKTKTGALFKSRALQYCLEDDVNILADTDWIVHLDEETLLTENSVRGILNFVFHGQHQFGQGLITYANEQIVNWLTTLADSFRVADDMGKLRFQLRLIWKAILLILLKEKCGKNHLSPYGILCSRENVGFKVFF